Protein AF-W7DNF1-F1 (afdb_monomer)

Foldseek 3Di:
DDPFDWDQDPVRDTDTDPNVCPCPPPDAEEAEEEFDAEDEDEWDQAEEHEYEYEYAAAGEYEYDAYAAPHKTKYKYKYAYQYAQHDYHYDPLEAEDPDPDDADRHHRKIWMKMWIHPRHRHIYIDTDDTD

Organism: NCBI:txid1208583

pLDDT: mean 78.62, std 17.08, range [35.41, 95.0]

Secondary structure (DSSP, 8-state):
-----EEE-TTS-EEETTGGGGGSSS-SPEEEEEEEEEEEE---SSEEEEEEEEEEEEEEEEE----TT--EEEEEEEEE-STT--EEE-TTEEE-SS------STT-EEEEEEEE-SSS-EEEEEEEE-

Solvent-accessible surface area (backbone atoms only — not comparable to full-atom values): 7238 Å² total; per-residue (Å²): 134,86,85,66,68,80,43,72,43,101,84,72,45,82,37,54,91,64,53,85,51,78,61,70,85,76,59,68,59,68,47,79,41,81,40,63,38,78,44,80,46,71,50,37,88,67,47,57,31,29,33,38,34,40,28,65,34,55,25,37,43,34,73,48,81,53,44,71,84,36,65,32,34,35,37,39,41,36,37,21,71,22,75,73,24,50,72,44,70,41,87,72,49,49,52,57,95,63,58,76,68,64,54,30,46,57,78,19,30,21,33,36,39,37,38,28,69,19,74,86,51,31,40,37,40,59,77,46,74,84

Radius of gyration: 17.06 Å; Cα contacts (8 Å, |Δi|>4): 319; chains: 1; bounding box: 45×35×39 Å

Sequence (130 aa):
MNNSKKFIGSKGEILYGYQIVDRLNSGCPSLPMNINGNTELNFANVGDISYICSITGQSKITIKPGKKGQLQRMTLLIVNNANNSVVTFSENVITGKDNLYIQSTIGSFSVVEFIYDGYLKIFGRSLING

Structure (mmCIF, N/CA/C/O backbone):
data_AF-W7DNF1-F1
#
_entry.id   AF-W7DNF1-F1
#
loop_
_atom_site.group_PDB
_atom_site.id
_atom_site.type_symbol
_atom_site.label_atom_id
_atom_site.label_alt_id
_atom_site.label_comp_id
_atom_site.label_asym_id
_atom_site.label_entity_id
_atom_site.label_seq_id
_atom_site.pdbx_PDB_ins_code
_atom_site.Cartn_x
_atom_site.Cartn_y
_atom_site.Cartn_z
_atom_site.occupancy
_atom_site.B_iso_or_equiv
_atom_site.auth_seq_id
_atom_site.auth_comp_id
_atom_site.auth_asym_id
_atom_site.auth_atom_id
_atom_site.pdbx_PDB_model_num
ATOM 1 N N . MET A 1 1 ? -30.343 -24.151 22.733 1.00 35.41 1 MET A N 1
ATOM 2 C CA . MET A 1 1 ? -30.495 -22.714 22.415 1.00 35.41 1 MET A CA 1
ATOM 3 C C . MET A 1 1 ? -29.103 -22.145 22.178 1.00 35.41 1 MET A C 1
ATOM 5 O O . MET A 1 1 ? -28.341 -22.048 23.128 1.00 35.41 1 MET A O 1
ATOM 9 N N . ASN A 1 2 ? -28.724 -21.887 20.923 1.00 39.47 2 ASN A N 1
ATOM 10 C CA . ASN A 1 2 ? -27.387 -21.380 20.591 1.00 39.47 2 ASN A CA 1
ATOM 11 C C . ASN A 1 2 ? -27.362 -19.851 20.697 1.00 39.47 2 ASN A C 1
ATOM 13 O O . ASN A 1 2 ? -27.965 -19.158 19.881 1.00 39.47 2 ASN A O 1
ATOM 17 N N . ASN A 1 3 ? -26.645 -19.334 21.696 1.00 42.78 3 ASN A N 1
ATOM 18 C CA . ASN A 1 3 ? -26.343 -17.912 21.855 1.00 42.78 3 ASN A CA 1
ATOM 19 C C . ASN A 1 3 ? -25.297 -17.477 20.817 1.00 42.78 3 ASN A C 1
ATOM 21 O O . ASN A 1 3 ? -24.109 -17.370 21.120 1.00 42.78 3 ASN A O 1
ATOM 25 N N . SER A 1 4 ? -25.711 -17.220 19.577 1.00 53.06 4 SER A N 1
ATOM 26 C CA . SER A 1 4 ? -24.845 -16.539 18.613 1.00 53.06 4 SER A CA 1
ATOM 27 C C . SER A 1 4 ? -24.655 -15.081 19.052 1.00 53.06 4 SER A C 1
ATOM 29 O O . SER A 1 4 ? -25.621 -14.313 19.069 1.00 53.06 4 SER A O 1
ATOM 31 N N . LYS A 1 5 ? -23.424 -14.701 19.430 1.00 55.16 5 LYS A N 1
ATOM 32 C CA . LYS A 1 5 ? -23.046 -13.311 19.748 1.00 55.16 5 LYS A CA 1
ATOM 33 C C . LYS A 1 5 ? -23.439 -12.389 18.584 1.00 55.16 5 LYS A C 1
ATOM 35 O O . LYS A 1 5 ? -23.077 -12.663 17.442 1.00 55.16 5 LYS A O 1
ATOM 40 N N . LYS A 1 6 ? -24.181 -11.318 18.883 1.00 52.06 6 LYS A N 1
ATOM 41 C CA . LYS A 1 6 ? -24.560 -10.271 17.923 1.00 52.06 6 LYS A CA 1
ATOM 42 C C . LYS A 1 6 ? -23.435 -9.244 17.828 1.00 52.06 6 LYS A C 1
ATOM 44 O O . LYS A 1 6 ? -22.990 -8.744 18.859 1.00 52.06 6 LYS A O 1
ATOM 49 N N . PHE A 1 7 ? -23.016 -8.913 16.612 1.00 53.78 7 PHE A N 1
ATOM 50 C CA . PHE A 1 7 ? -22.072 -7.826 16.345 1.00 53.78 7 PHE A CA 1
ATOM 51 C C . PHE A 1 7 ? -22.732 -6.793 15.430 1.00 53.78 7 PHE A C 1
ATOM 53 O O . PHE A 1 7 ? -23.549 -7.156 14.588 1.00 53.78 7 PHE A O 1
ATOM 60 N N . ILE A 1 8 ? -22.401 -5.514 15.606 1.00 57.00 8 ILE A N 1
ATOM 61 C CA . ILE A 1 8 ? -22.893 -4.431 14.745 1.00 57.00 8 ILE A CA 1
ATOM 62 C C . ILE A 1 8 ? -21.786 -4.106 13.738 1.00 57.00 8 ILE A C 1
ATOM 64 O O . ILE A 1 8 ? -20.680 -3.733 14.128 1.00 57.00 8 ILE A O 1
ATOM 68 N N . GLY A 1 9 ? -22.073 -4.298 12.451 1.00 52.53 9 GLY A N 1
ATOM 69 C CA . GLY A 1 9 ? -21.183 -3.972 11.343 1.00 52.53 9 GLY A CA 1
ATOM 70 C C . GLY A 1 9 ? -20.969 -2.466 11.200 1.00 52.53 9 GLY A C 1
ATOM 71 O O . GLY A 1 9 ? -21.723 -1.647 11.726 1.00 52.53 9 GLY A O 1
ATOM 72 N N . SER A 1 10 ? -19.951 -2.074 10.437 1.00 47.31 10 SER A N 1
ATOM 73 C CA . SER A 1 10 ? -19.527 -0.673 10.293 1.00 47.31 10 SER A CA 1
ATOM 74 C C . SER A 1 10 ? -20.558 0.270 9.657 1.00 47.31 10 SER A C 1
ATOM 76 O O . SER A 1 10 ? -20.365 1.485 9.691 1.00 47.31 10 SER A O 1
ATOM 78 N N . LYS A 1 11 ? -21.650 -0.273 9.106 1.00 51.00 11 LYS A N 1
ATOM 79 C CA . LYS A 1 11 ? -22.802 0.465 8.565 1.00 51.00 11 LYS A CA 1
ATOM 80 C C . LYS A 1 11 ? -24.098 0.286 9.377 1.00 51.00 11 LYS A C 1
ATOM 82 O O . LYS A 1 11 ? -25.155 0.688 8.913 1.00 51.00 11 LYS A O 1
ATOM 87 N N . GLY A 1 12 ? -24.030 -0.286 10.583 1.00 54.06 12 GLY A N 1
ATOM 88 C CA . GLY A 1 12 ? -25.194 -0.479 11.464 1.00 54.06 12 GLY A CA 1
ATOM 89 C C . GLY A 1 12 ? -25.938 -1.807 11.281 1.00 54.06 12 GLY A C 1
ATOM 90 O O . GLY A 1 12 ? -26.988 -2.011 11.883 1.00 54.06 12 GLY A O 1
ATOM 91 N N . GLU A 1 13 ? -25.405 -2.723 10.477 1.00 59.66 13 GLU A N 1
ATOM 92 C CA . GLU A 1 13 ? -26.021 -4.025 10.209 1.00 59.66 13 GLU A CA 1
ATOM 93 C C . GLU A 1 13 ? -25.787 -5.002 11.367 1.00 59.66 13 GLU A C 1
ATOM 95 O O . GLU A 1 13 ? -24.694 -5.059 11.931 1.00 59.66 13 GLU A O 1
ATOM 100 N N . ILE A 1 14 ? -26.801 -5.790 11.730 1.00 63.59 14 ILE A N 1
ATOM 101 C CA . ILE A 1 14 ? -26.665 -6.828 12.760 1.00 63.59 14 ILE A CA 1
ATOM 102 C C . ILE A 1 14 ? -26.111 -8.086 12.096 1.00 63.59 14 ILE A C 1
ATOM 104 O O . ILE A 1 14 ? -26.807 -8.729 11.315 1.00 63.59 14 ILE A O 1
ATOM 108 N N . LEU A 1 15 ? -24.870 -8.434 12.436 1.00 53.44 15 LEU A N 1
ATOM 109 C CA . LEU A 1 15 ? -24.155 -9.577 11.883 1.00 53.44 15 LEU A CA 1
ATOM 110 C C . LEU A 1 15 ? -24.261 -10.785 12.823 1.00 53.44 15 LEU A C 1
ATOM 112 O O . LEU A 1 15 ? -23.908 -10.709 14.006 1.00 53.44 15 LEU A O 1
ATOM 116 N N . TYR A 1 16 ? -24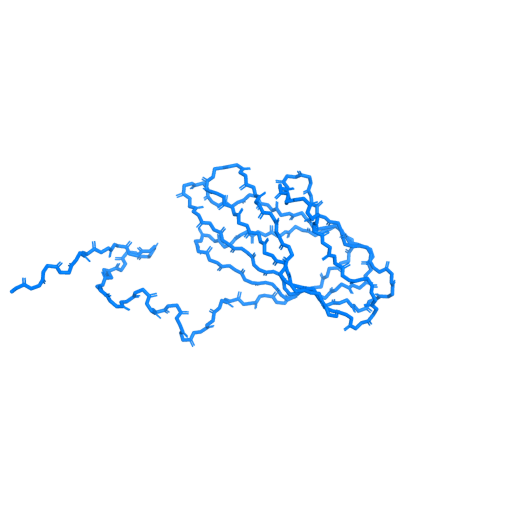.712 -11.915 12.280 1.00 51.25 16 TYR A N 1
ATOM 117 C CA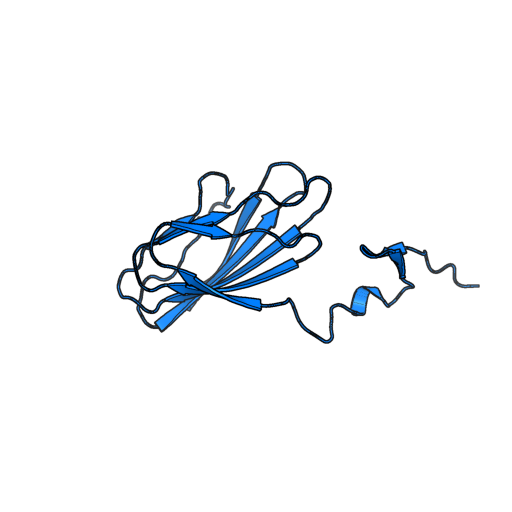 . TYR A 1 16 ? -24.791 -13.201 12.969 1.00 51.25 16 TYR A CA 1
ATOM 118 C C . TYR A 1 16 ? -23.750 -14.167 12.426 1.00 51.25 16 TYR A C 1
ATOM 120 O O . TYR A 1 16 ? -23.723 -14.365 11.218 1.00 51.25 16 TYR A O 1
ATOM 128 N N . GLY A 1 17 ? -22.969 -14.783 13.327 1.00 46.19 17 GLY A N 1
ATOM 129 C CA . GLY A 1 17 ? -22.297 -16.104 13.279 1.00 46.19 17 GLY A CA 1
ATOM 130 C C . GLY A 1 17 ? -21.486 -16.544 12.048 1.00 46.19 17 GLY A C 1
ATOM 131 O O . GLY A 1 17 ? -20.431 -17.141 12.212 1.00 46.19 17 GLY A O 1
ATOM 132 N N . TYR A 1 18 ? -21.953 -16.238 10.842 1.00 40.47 18 TYR A N 1
ATOM 133 C CA . TYR A 1 18 ? -21.366 -16.523 9.538 1.00 40.47 18 TYR A CA 1
ATOM 134 C C . TYR A 1 18 ? -21.367 -15.296 8.595 1.00 40.47 18 TYR A C 1
ATOM 136 O O . TYR A 1 18 ? -20.710 -15.340 7.570 1.00 40.47 18 TYR A O 1
ATOM 144 N N . GLN A 1 19 ? -22.011 -14.166 8.931 1.00 37.91 19 GLN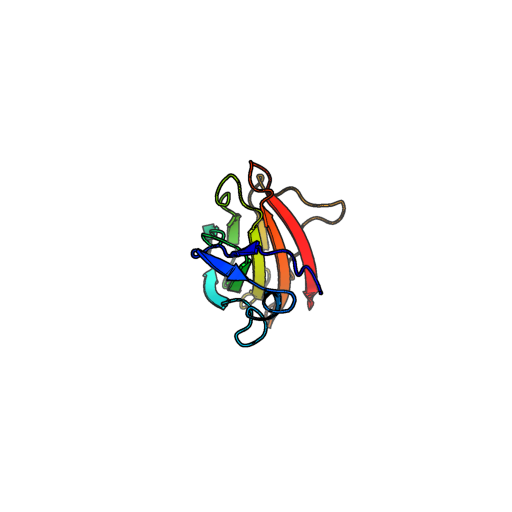 A N 1
ATOM 145 C CA . GLN A 1 19 ? -22.050 -12.941 8.097 1.00 37.91 19 GLN A CA 1
ATOM 146 C C . GLN A 1 19 ? -20.740 -12.127 8.059 1.00 37.91 19 GLN A C 1
ATOM 148 O O . GLN A 1 19 ? -20.639 -11.158 7.314 1.00 37.91 19 GLN A O 1
ATOM 153 N N . ILE A 1 20 ? -19.693 -12.553 8.777 1.00 47.16 20 ILE A N 1
ATOM 154 C CA . ILE A 1 20 ? -18.311 -12.076 8.544 1.00 47.16 20 ILE A CA 1
ATOM 155 C C . ILE A 1 20 ? -17.880 -12.358 7.080 1.00 47.16 20 ILE A C 1
ATOM 157 O O . ILE A 1 20 ? -16.967 -11.725 6.554 1.00 47.16 20 ILE A O 1
ATOM 161 N N . VAL A 1 21 ? -18.589 -13.272 6.407 1.00 42.78 21 VAL A N 1
ATOM 162 C CA . VAL A 1 21 ? -18.386 -13.724 5.028 1.00 42.78 21 VAL A CA 1
ATOM 163 C C . VAL A 1 21 ? -18.888 -12.747 3.958 1.00 42.78 21 VAL A C 1
ATOM 165 O O . VAL A 1 21 ? -18.501 -12.914 2.813 1.00 42.78 21 VAL A O 1
ATOM 168 N N . ASP A 1 22 ? -19.661 -11.693 4.254 1.00 37.47 22 ASP A N 1
ATOM 169 C CA . ASP A 1 22 ? -20.209 -10.828 3.177 1.00 37.47 22 ASP A CA 1
ATOM 170 C C . ASP A 1 22 ? -19.158 -9.911 2.503 1.00 37.47 22 ASP A C 1
ATOM 172 O O . ASP A 1 22 ? -19.416 -9.207 1.531 1.00 37.47 22 ASP A O 1
ATOM 176 N N . ARG A 1 23 ? -17.900 -9.978 2.961 1.00 45.06 23 ARG A N 1
ATOM 177 C CA . ARG A 1 23 ? -16.734 -9.466 2.225 1.00 45.06 23 ARG A CA 1
ATOM 178 C C . ARG A 1 23 ? -16.263 -10.401 1.095 1.00 45.06 23 ARG A C 1
ATOM 180 O O . ARG A 1 23 ? -15.356 -10.032 0.355 1.00 45.06 23 ARG A O 1
ATOM 187 N N . LEU A 1 24 ? -16.802 -11.621 0.987 1.00 45.56 24 LEU A N 1
ATOM 188 C CA . LEU A 1 24 ? -16.244 -12.692 0.149 1.00 45.56 24 LEU A CA 1
ATOM 189 C C . LEU A 1 24 ? -16.719 -12.695 -1.313 1.00 45.56 24 LEU A C 1
ATOM 191 O O . LEU A 1 24 ? -16.072 -13.352 -2.120 1.00 45.56 24 LEU A O 1
ATOM 195 N N . ASN A 1 25 ? -17.764 -11.948 -1.694 1.00 40.28 25 ASN A N 1
ATOM 196 C CA . ASN A 1 25 ? -18.313 -12.038 -3.060 1.00 40.28 25 ASN A CA 1
ATOM 197 C C . ASN A 1 25 ? -17.820 -10.972 -4.053 1.00 40.28 25 ASN A C 1
ATOM 199 O O . ASN A 1 25 ? -18.007 -11.146 -5.254 1.00 40.28 25 ASN A O 1
ATOM 203 N N . SER A 1 26 ? -17.184 -9.890 -3.602 1.00 45.31 26 SER A N 1
ATOM 204 C CA . SER A 1 26 ? -16.780 -8.773 -4.481 1.00 45.31 26 SER A CA 1
ATOM 205 C C . SER A 1 26 ? -15.304 -8.381 -4.377 1.00 45.31 26 SER A C 1
ATOM 207 O O . SER A 1 26 ? -14.867 -7.444 -5.043 1.00 45.31 26 SER A O 1
ATOM 209 N N . GLY A 1 27 ? -14.513 -9.131 -3.602 1.00 53.09 27 GLY A N 1
ATOM 210 C CA . GLY A 1 27 ? -13.098 -8.834 -3.390 1.00 53.09 27 GLY A CA 1
ATOM 211 C C . GLY A 1 27 ? -12.870 -7.491 -2.684 1.00 53.09 27 GLY A C 1
ATOM 212 O O . GLY A 1 27 ? -13.797 -6.766 -2.325 1.00 53.09 27 GLY A O 1
ATOM 213 N N . CYS A 1 28 ? -11.605 -7.155 -2.438 1.00 59.09 28 CYS A N 1
ATOM 214 C CA . CYS A 1 28 ? -11.254 -5.823 -1.952 1.00 59.09 28 CYS A CA 1
ATOM 215 C C . CYS A 1 28 ? -11.362 -4.834 -3.127 1.00 59.09 28 CYS A C 1
ATOM 217 O O . CYS A 1 28 ? -10.755 -5.104 -4.165 1.00 59.09 28 CYS A O 1
ATOM 219 N N . PRO A 1 29 ? -12.097 -3.710 -3.009 1.00 60.78 29 PRO A N 1
ATOM 220 C CA . PRO A 1 29 ? -12.221 -2.755 -4.105 1.00 60.78 29 PRO A CA 1
ATOM 221 C C . PRO A 1 29 ? -10.835 -2.255 -4.526 1.00 60.78 29 PRO A C 1
ATOM 223 O O . PRO A 1 29 ? -10.076 -1.746 -3.697 1.00 60.78 29 PRO A O 1
ATOM 226 N N . SER A 1 30 ? -10.512 -2.428 -5.810 1.00 67.12 30 SER A N 1
ATOM 227 C CA . SER A 1 30 ? -9.242 -2.019 -6.408 1.00 67.12 30 SER A CA 1
ATOM 228 C C . SER A 1 30 ? -9.413 -0.745 -7.229 1.00 67.12 30 SER A C 1
ATOM 230 O O . SER A 1 30 ? -10.181 -0.731 -8.192 1.00 67.12 30 SER A O 1
ATOM 232 N N . LEU A 1 31 ? -8.677 0.309 -6.886 1.00 73.00 31 LEU A N 1
ATOM 233 C CA . LEU A 1 31 ? -8.667 1.556 -7.647 1.00 73.00 31 LEU A CA 1
ATOM 234 C C . LEU A 1 31 ? -7.429 1.617 -8.556 1.00 73.00 31 LEU A C 1
ATOM 236 O O . LEU A 1 31 ? -6.309 1.561 -8.041 1.00 73.00 31 LEU A O 1
ATOM 240 N N . PRO A 1 32 ? -7.586 1.728 -9.887 1.00 75.75 32 PRO A N 1
ATOM 241 C CA . PRO A 1 32 ? -6.453 1.940 -10.777 1.00 75.75 32 PRO A CA 1
ATOM 242 C C . PRO A 1 32 ? -5.894 3.358 -10.606 1.00 75.75 32 PRO A C 1
ATOM 244 O O . PRO A 1 32 ? -6.650 4.322 -10.469 1.00 75.75 32 PRO A O 1
ATOM 247 N N . MET A 1 33 ? -4.570 3.496 -10.632 1.00 81.75 33 MET A N 1
ATOM 248 C CA . MET A 1 33 ? -3.883 4.779 -10.510 1.00 81.75 33 MET A CA 1
ATOM 249 C C . MET A 1 33 ? -2.580 4.790 -11.308 1.00 81.75 33 MET A C 1
ATOM 251 O O . MET A 1 33 ? -1.810 3.836 -11.260 1.00 81.75 33 MET A O 1
ATOM 255 N N . ASN A 1 34 ? -2.305 5.896 -11.997 1.00 84.88 34 ASN A N 1
ATOM 256 C CA . ASN A 1 34 ? -0.991 6.160 -12.578 1.00 84.88 34 ASN A CA 1
ATOM 257 C C . ASN A 1 34 ? -0.170 6.990 -11.594 1.00 84.88 34 ASN A C 1
ATOM 259 O O . ASN A 1 34 ? -0.648 8.014 -11.110 1.00 84.88 34 ASN A O 1
ATOM 263 N N . ILE A 1 35 ? 1.054 6.555 -11.315 1.00 85.94 35 ILE A N 1
ATOM 264 C CA . ILE A 1 35 ? 1.962 7.224 -10.388 1.00 85.94 35 ILE A CA 1
ATOM 265 C C . ILE A 1 35 ? 3.190 7.689 -11.165 1.00 85.94 35 ILE A C 1
ATOM 267 O O . ILE A 1 35 ? 3.918 6.895 -11.765 1.00 85.94 35 ILE A O 1
ATOM 271 N N . ASN A 1 36 ? 3.400 9.001 -11.132 1.00 85.81 36 ASN A N 1
ATOM 272 C CA . ASN A 1 36 ? 4.581 9.664 -11.657 1.00 85.81 36 ASN A CA 1
ATOM 273 C C . ASN A 1 36 ? 4.941 10.814 -10.710 1.00 85.81 36 ASN A C 1
ATOM 275 O O . ASN A 1 36 ? 4.145 11.736 -10.523 1.00 85.81 36 ASN A O 1
ATOM 279 N N . GLY A 1 37 ? 6.108 10.741 -10.072 1.00 87.06 37 GLY A N 1
ATOM 280 C CA . GLY A 1 37 ? 6.505 11.687 -9.033 1.00 87.06 37 GLY A CA 1
ATOM 281 C C . GLY A 1 37 ? 5.823 11.422 -7.687 1.00 87.06 37 GLY A C 1
ATOM 282 O O . GLY A 1 37 ? 5.702 10.281 -7.239 1.00 87.06 37 GLY A O 1
ATOM 283 N N . ASN A 1 38 ? 5.422 12.488 -6.994 1.00 90.12 38 ASN A N 1
ATOM 284 C CA . ASN A 1 38 ? 4.866 12.393 -5.645 1.00 90.12 38 ASN A CA 1
ATOM 285 C C . ASN A 1 38 ? 3.361 12.111 -5.700 1.00 90.12 38 ASN A C 1
ATOM 287 O O . ASN A 1 38 ? 2.606 12.885 -6.281 1.00 90.12 38 ASN A O 1
ATOM 291 N N . THR A 1 39 ? 2.911 11.030 -5.070 1.00 90.12 39 THR A N 1
ATOM 292 C CA . THR A 1 39 ? 1.492 10.651 -5.005 1.00 90.12 39 THR A CA 1
ATOM 293 C C . THR A 1 39 ? 1.102 10.311 -3.578 1.00 90.12 39 THR A C 1
ATOM 295 O O . THR A 1 39 ? 1.856 9.662 -2.856 1.00 90.12 39 THR A O 1
ATOM 298 N N . GLU A 1 40 ? -0.081 10.749 -3.161 1.00 91.38 40 GLU A N 1
ATOM 299 C CA . GLU A 1 40 ? -0.624 10.461 -1.837 1.00 91.38 40 GLU A CA 1
ATOM 300 C C . GLU A 1 40 ? -1.740 9.418 -1.937 1.00 91.38 40 GLU A C 1
ATOM 302 O O . GLU A 1 40 ? -2.659 9.561 -2.742 1.00 91.38 40 GLU A O 1
ATOM 307 N N . LEU A 1 41 ? -1.672 8.381 -1.102 1.00 90.25 41 LEU A N 1
ATOM 308 C CA . LEU A 1 41 ? -2.688 7.334 -1.014 1.00 90.25 41 LEU A CA 1
ATOM 309 C C . LEU A 1 41 ? -3.368 7.370 0.350 1.00 90.25 41 LEU A C 1
ATOM 311 O O . LEU A 1 41 ? -2.717 7.545 1.381 1.00 90.25 41 LEU A O 1
ATOM 315 N N . ASN A 1 42 ? -4.685 7.170 0.349 1.00 89.56 42 ASN A N 1
ATOM 316 C CA . ASN A 1 42 ? -5.516 7.213 1.546 1.00 89.56 42 ASN A CA 1
ATOM 317 C C . ASN A 1 42 ? -6.065 5.821 1.855 1.00 89.56 42 ASN A C 1
ATOM 319 O O . ASN A 1 42 ? -6.466 5.090 0.951 1.00 89.56 42 ASN A O 1
ATOM 323 N N . PHE A 1 43 ? -6.124 5.456 3.134 1.00 87.62 43 PHE A N 1
ATOM 324 C CA . PHE A 1 43 ? -6.896 4.283 3.543 1.00 87.62 43 PHE A CA 1
ATOM 325 C C . PHE A 1 43 ? -8.385 4.484 3.229 1.00 87.62 43 PHE A C 1
ATOM 327 O O . PHE A 1 43 ? -8.875 5.612 3.141 1.00 87.62 43 PHE A O 1
ATOM 334 N N . ALA A 1 44 ? -9.127 3.380 3.103 1.00 81.88 44 ALA A N 1
ATOM 335 C CA . ALA A 1 44 ? -10.585 3.443 3.093 1.00 81.88 44 ALA A CA 1
ATOM 336 C C . ALA A 1 44 ? -11.111 4.088 4.382 1.00 81.88 44 ALA A C 1
ATOM 338 O O . ALA A 1 44 ? -10.466 4.043 5.423 1.00 81.88 44 ALA A O 1
ATOM 339 N N . ASN A 1 45 ? -12.334 4.619 4.348 1.00 75.31 45 ASN A N 1
ATOM 340 C CA . ASN A 1 45 ? -12.986 5.141 5.553 1.00 75.31 45 ASN A CA 1
ATOM 341 C C . ASN A 1 45 ? -13.214 4.068 6.626 1.00 75.31 45 ASN A C 1
ATOM 343 O O . ASN A 1 45 ? -13.254 4.409 7.805 1.00 75.31 45 ASN A O 1
ATOM 347 N N . VAL A 1 46 ? -13.375 2.802 6.222 1.00 73.06 46 VAL A N 1
ATOM 348 C CA . VAL A 1 46 ? -13.466 1.625 7.093 1.00 73.06 46 VAL A CA 1
ATOM 349 C C . VAL A 1 46 ? -12.940 0.399 6.342 1.00 73.06 46 VAL A C 1
ATOM 351 O O . VAL A 1 46 ? -13.239 0.236 5.159 1.00 73.06 46 VAL A O 1
ATOM 354 N N . GLY A 1 47 ? -12.226 -0.493 7.032 1.00 76.38 47 GLY A N 1
ATOM 355 C CA . GLY A 1 47 ? -11.822 -1.787 6.484 1.00 76.38 47 GLY A CA 1
ATOM 356 C C . GLY A 1 47 ? -10.594 -1.711 5.577 1.00 76.38 47 GLY A C 1
ATOM 357 O O . GLY A 1 47 ? -9.541 -1.238 6.001 1.00 76.38 47 GLY A O 1
ATOM 358 N N . ASP A 1 48 ? -10.724 -2.218 4.349 1.00 84.19 48 ASP A N 1
ATOM 359 C CA . ASP A 1 48 ? -9.595 -2.503 3.461 1.00 84.19 48 ASP A CA 1
ATOM 360 C C . ASP A 1 48 ? -9.802 -1.788 2.124 1.00 84.19 48 ASP A C 1
ATOM 362 O O . ASP A 1 48 ? -10.937 -1.639 1.665 1.00 84.19 48 ASP A O 1
ATOM 366 N N . ILE A 1 49 ? -8.703 -1.383 1.497 1.00 81.62 49 ILE A N 1
ATOM 367 C CA . ILE A 1 49 ? -8.665 -0.843 0.136 1.00 81.62 49 ILE A CA 1
ATOM 368 C C . ILE A 1 49 ? -7.530 -1.488 -0.650 1.00 81.62 49 ILE A C 1
ATOM 370 O O . ILE A 1 49 ? -6.498 -1.839 -0.076 1.00 81.62 49 ILE A O 1
ATOM 374 N N . SER A 1 50 ? -7.706 -1.633 -1.960 1.00 87.00 50 SER A N 1
ATOM 375 C CA . SER A 1 50 ? -6.623 -2.011 -2.860 1.00 87.00 50 SER A CA 1
ATOM 376 C C . SER A 1 50 ? -6.401 -0.945 -3.928 1.00 87.00 50 SER A C 1
ATOM 378 O O . SER A 1 50 ? -7.342 -0.289 -4.372 1.00 87.00 50 SER A O 1
ATOM 380 N N . TYR A 1 51 ? -5.161 -0.795 -4.374 1.00 85.06 51 TYR A N 1
ATOM 381 C CA . TYR A 1 51 ? -4.811 0.023 -5.530 1.00 85.06 51 TYR A CA 1
ATOM 382 C C . TYR A 1 51 ? -4.039 -0.806 -6.549 1.00 85.06 51 TYR A C 1
ATOM 384 O O . TYR A 1 51 ? -3.221 -1.648 -6.178 1.00 85.06 51 TYR A O 1
ATOM 392 N N . ILE A 1 52 ? -4.288 -0.535 -7.828 1.00 87.69 52 ILE A N 1
ATOM 393 C CA . ILE A 1 52 ? -3.467 -1.023 -8.937 1.00 87.69 52 ILE A CA 1
ATOM 394 C C . ILE A 1 52 ? -2.691 0.181 -9.461 1.00 87.69 52 ILE A C 1
ATOM 396 O O . ILE A 1 52 ? -3.247 1.045 -10.136 1.00 87.69 52 ILE A O 1
ATOM 400 N N . CYS A 1 53 ? -1.420 0.259 -9.095 1.00 89.25 53 CYS A N 1
ATOM 401 C CA . CYS A 1 53 ? -0.546 1.391 -9.349 1.00 89.25 53 CYS A CA 1
ATOM 402 C C . CYS A 1 53 ? 0.335 1.113 -10.567 1.00 89.25 53 CYS A C 1
ATOM 404 O O . CYS A 1 53 ? 1.199 0.247 -10.517 1.00 89.25 53 CYS A O 1
ATOM 406 N N . SER A 1 54 ? 0.158 1.874 -11.637 1.00 91.25 54 SER A N 1
ATOM 407 C CA . SER A 1 54 ? 1.032 1.874 -12.808 1.00 91.25 54 SER A CA 1
ATOM 408 C C . SER A 1 54 ? 2.125 2.927 -12.619 1.00 91.25 54 SER A C 1
ATOM 410 O O . SER A 1 54 ? 1.834 4.125 -12.597 1.00 91.25 54 SER A O 1
ATOM 412 N N . ILE A 1 55 ? 3.373 2.491 -12.441 1.00 91.94 55 ILE A N 1
ATOM 413 C CA . ILE A 1 55 ? 4.531 3.377 -12.266 1.00 91.94 55 ILE A CA 1
ATOM 414 C C . ILE A 1 55 ? 5.126 3.695 -13.629 1.00 91.94 55 ILE A C 1
ATOM 416 O O . ILE A 1 55 ? 5.541 2.789 -14.347 1.00 91.94 55 ILE A O 1
ATOM 420 N N . THR A 1 56 ? 5.213 4.975 -13.979 1.00 89.25 56 THR A N 1
ATOM 421 C CA . THR A 1 56 ? 5.770 5.409 -15.274 1.00 89.25 56 THR A CA 1
ATOM 422 C C . THR A 1 56 ? 7.064 6.213 -15.136 1.00 89.25 56 THR A C 1
ATOM 424 O O . THR A 1 56 ? 7.539 6.786 -16.113 1.00 89.25 56 THR A O 1
ATOM 427 N N . GLY A 1 57 ? 7.633 6.287 -13.931 1.00 87.38 57 GLY A N 1
ATOM 428 C CA . GLY A 1 57 ? 8.870 7.008 -13.646 1.00 87.38 57 GLY A CA 1
ATOM 429 C C . GLY A 1 57 ? 9.245 6.965 -12.165 1.00 87.38 57 GLY A C 1
ATOM 430 O O . GLY A 1 57 ? 8.608 6.276 -11.363 1.00 87.38 57 GLY A O 1
ATOM 431 N N . GLN A 1 58 ? 10.275 7.724 -11.783 1.00 88.88 58 GLN A N 1
ATOM 432 C CA . GLN A 1 58 ? 10.656 7.868 -10.375 1.00 88.88 58 GLN A CA 1
ATOM 433 C C . GLN A 1 58 ? 9.485 8.411 -9.561 1.00 88.88 58 GLN A C 1
ATOM 435 O O . GLN A 1 58 ? 8.856 9.400 -9.939 1.00 88.88 58 GLN A O 1
ATOM 440 N N . SER A 1 59 ? 9.184 7.738 -8.454 1.00 89.88 59 SER A N 1
ATOM 441 C CA . SER A 1 59 ? 7.953 7.978 -7.718 1.00 89.88 59 SER A CA 1
ATOM 442 C C . SER A 1 59 ? 8.160 7.913 -6.210 1.00 89.88 59 SER A C 1
ATOM 444 O O . SER A 1 59 ? 8.894 7.074 -5.681 1.00 89.88 59 SER A O 1
ATOM 446 N N . LYS A 1 60 ? 7.458 8.789 -5.497 1.00 90.75 60 LYS A N 1
ATOM 447 C CA . LYS A 1 60 ? 7.349 8.759 -4.041 1.00 90.75 60 LYS A CA 1
ATOM 448 C C . LYS A 1 60 ? 5.886 8.601 -3.671 1.00 90.75 60 LYS A C 1
ATOM 450 O O . LYS A 1 60 ? 5.060 9.451 -3.996 1.00 90.75 60 LYS A O 1
ATOM 455 N N . ILE A 1 61 ? 5.576 7.523 -2.969 1.00 91.50 61 ILE A N 1
ATOM 456 C CA . ILE A 1 61 ? 4.234 7.217 -2.497 1.00 91.50 61 ILE A CA 1
ATOM 457 C C . ILE A 1 61 ? 4.150 7.597 -1.022 1.00 91.50 61 ILE A C 1
ATOM 459 O O . ILE A 1 61 ? 4.808 7.011 -0.164 1.00 91.50 61 ILE A O 1
ATOM 463 N N . THR A 1 62 ? 3.317 8.583 -0.718 1.00 92.56 62 THR A N 1
ATOM 464 C CA . THR A 1 62 ? 3.015 8.981 0.654 1.00 92.56 62 THR A CA 1
ATOM 465 C C . THR A 1 62 ? 1.748 8.278 1.113 1.00 92.56 62 THR A C 1
ATOM 467 O O . THR A 1 62 ? 0.673 8.518 0.565 1.00 92.56 62 THR A O 1
ATOM 470 N N . ILE A 1 63 ? 1.851 7.439 2.143 1.00 93.19 63 ILE A N 1
ATOM 471 C CA . ILE A 1 63 ? 0.676 6.806 2.750 1.00 93.19 63 ILE A CA 1
ATOM 472 C C . ILE A 1 63 ? 0.136 7.736 3.832 1.00 93.19 63 ILE A C 1
ATOM 474 O O . ILE A 1 63 ? 0.812 8.015 4.828 1.00 93.19 63 ILE A O 1
ATOM 478 N N . LYS A 1 64 ? -1.084 8.242 3.643 1.00 92.44 64 LYS A N 1
ATOM 479 C CA . LYS A 1 64 ? -1.752 9.066 4.652 1.00 92.44 64 LYS A CA 1
ATOM 480 C C . LYS A 1 64 ? -2.250 8.198 5.807 1.00 92.44 64 LYS A C 1
ATOM 482 O O . LYS A 1 64 ? -2.647 7.055 5.581 1.00 92.44 64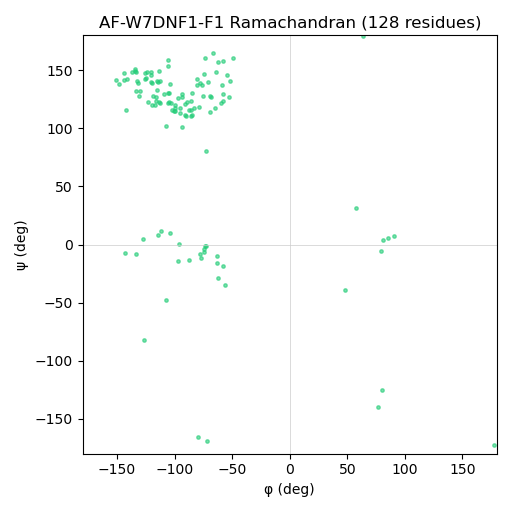 LYS A O 1
ATOM 487 N N . PRO A 1 65 ? -2.257 8.726 7.045 1.00 90.44 65 PRO A N 1
ATOM 488 C CA . PRO A 1 65 ? -2.905 8.058 8.164 1.00 90.44 65 PRO A CA 1
ATOM 489 C C . PRO A 1 65 ? -4.366 7.734 7.857 1.00 90.44 65 PRO A C 1
ATOM 491 O O . PRO A 1 65 ? -5.055 8.490 7.170 1.00 90.44 65 PRO A O 1
ATOM 494 N N . GLY A 1 66 ? -4.826 6.609 8.390 1.00 87.88 66 GLY A N 1
ATOM 495 C CA . GLY A 1 66 ? -6.216 6.203 8.297 1.00 87.88 66 GLY A CA 1
ATOM 496 C C . GLY A 1 66 ? -7.127 6.903 9.310 1.00 87.88 66 GLY A C 1
ATOM 497 O O . GLY A 1 66 ? -6.764 7.888 9.960 1.00 87.88 66 GLY A O 1
ATOM 498 N N . LYS A 1 67 ? -8.339 6.373 9.474 1.00 86.50 67 LYS A N 1
ATOM 499 C CA . LYS A 1 67 ? -9.328 6.881 10.42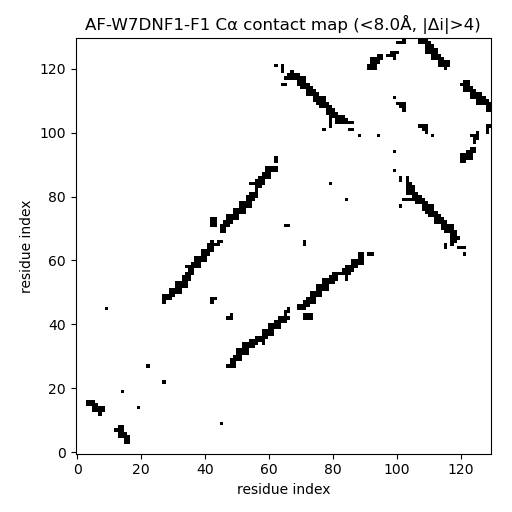7 1.00 86.50 67 LYS A CA 1
ATOM 500 C C . LYS A 1 67 ? -9.013 6.411 11.846 1.00 86.50 67 LYS A C 1
ATOM 502 O O . LYS A 1 67 ? -9.065 5.217 12.140 1.00 86.50 67 LYS A O 1
ATOM 507 N N . LYS A 1 68 ? -8.753 7.360 12.750 1.00 88.31 68 LYS A N 1
ATOM 508 C CA . LYS A 1 68 ? -8.531 7.076 14.177 1.00 88.31 68 LYS A CA 1
ATOM 509 C C . LYS A 1 68 ? -9.658 6.222 14.774 1.00 88.31 68 LYS A C 1
ATOM 511 O O . LYS A 1 68 ? -10.834 6.428 14.480 1.00 88.31 68 LYS A O 1
ATOM 516 N N . GLY A 1 69 ? -9.281 5.288 15.639 1.00 84.75 69 GLY A N 1
ATOM 517 C CA . GLY A 1 69 ? -10.162 4.304 16.263 1.00 84.75 69 GLY A CA 1
ATOM 518 C C . GLY A 1 69 ? -10.484 3.094 15.383 1.00 84.75 69 GLY A C 1
ATOM 519 O O . GLY A 1 69 ? -11.287 2.264 15.799 1.00 84.75 69 GLY A O 1
ATOM 520 N N . GLN A 1 70 ? -9.899 2.978 14.184 1.00 82.94 70 GLN A N 1
ATOM 521 C CA . GLN A 1 70 ? -10.167 1.865 13.274 1.00 82.94 70 GLN A CA 1
ATOM 522 C C . GLN A 1 70 ? -8.888 1.233 12.734 1.00 82.94 70 GLN A C 1
ATOM 524 O O . GLN A 1 70 ? -8.049 1.910 12.146 1.00 82.94 70 GLN A O 1
ATOM 529 N N . LEU A 1 71 ? -8.794 -0.090 12.868 1.00 86.94 71 LEU A N 1
ATOM 530 C CA . LEU A 1 71 ? -7.807 -0.875 12.138 1.00 86.94 71 LEU A CA 1
ATOM 531 C C . LEU A 1 71 ? -8.175 -0.867 10.652 1.00 86.94 71 LEU A C 1
ATOM 533 O O . LEU A 1 71 ? -9.311 -1.188 10.292 1.00 86.94 71 LEU A O 1
ATOM 537 N N . GLN A 1 72 ? -7.221 -0.496 9.804 1.00 87.06 72 GLN A N 1
ATOM 538 C CA . GLN A 1 72 ? -7.440 -0.383 8.365 1.00 87.06 72 GLN A CA 1
ATOM 539 C C . GLN A 1 72 ? -6.271 -0.969 7.588 1.00 87.06 72 GLN A C 1
ATOM 541 O O . GLN A 1 72 ? -5.122 -0.911 8.028 1.00 87.06 72 GLN A O 1
ATOM 546 N N . ARG A 1 73 ? -6.569 -1.525 6.415 1.00 91.50 73 ARG A N 1
ATOM 547 C CA . ARG A 1 73 ? -5.583 -2.182 5.556 1.00 91.50 73 ARG A CA 1
ATOM 548 C C . ARG A 1 73 ? -5.601 -1.586 4.156 1.00 91.50 73 ARG A C 1
ATOM 550 O O . ARG A 1 73 ? -6.652 -1.262 3.615 1.00 91.50 73 ARG A O 1
ATOM 557 N N . MET A 1 74 ? -4.433 -1.460 3.554 1.00 91.19 74 MET A N 1
ATOM 558 C CA . MET A 1 74 ? -4.258 -1.042 2.171 1.00 91.19 74 MET A CA 1
ATOM 559 C C . MET A 1 74 ? -3.338 -2.041 1.481 1.00 91.19 74 MET A C 1
ATOM 561 O O . MET A 1 74 ? -2.291 -2.377 2.019 1.00 91.19 74 MET A O 1
ATOM 565 N N . THR A 1 75 ? -3.715 -2.516 0.301 1.00 92.31 75 THR A N 1
ATOM 566 C CA . THR A 1 75 ? -2.850 -3.346 -0.550 1.00 92.31 75 THR A CA 1
ATOM 567 C C . THR A 1 75 ? -2.552 -2.598 -1.839 1.00 92.31 75 THR A C 1
ATOM 569 O O . THR A 1 75 ? -3.464 -2.059 -2.458 1.00 92.31 75 THR A O 1
ATOM 572 N N . LEU A 1 76 ? -1.292 -2.551 -2.261 1.00 91.94 76 LEU A N 1
ATOM 573 C CA . LEU A 1 76 ? -0.913 -1.999 -3.559 1.00 91.94 76 LEU A CA 1
ATOM 574 C C . LEU A 1 76 ? -0.378 -3.128 -4.432 1.00 91.94 76 LEU A C 1
ATOM 576 O O . LEU A 1 76 ? 0.594 -3.779 -4.055 1.00 91.94 76 LEU A O 1
ATOM 580 N N . LEU A 1 77 ? -0.986 -3.324 -5.600 1.00 91.50 77 LEU A N 1
ATOM 581 C CA . LEU A 1 77 ? -0.353 -3.997 -6.727 1.00 91.50 77 LEU A CA 1
ATOM 582 C C . LEU A 1 77 ? 0.345 -2.922 -7.554 1.00 91.50 77 LEU A C 1
ATOM 584 O O . LEU A 1 77 ? -0.310 -2.091 -8.173 1.00 91.50 77 LEU A O 1
ATOM 588 N N . ILE A 1 78 ? 1.667 -2.924 -7.545 1.00 92.06 78 ILE A N 1
ATOM 589 C CA . ILE A 1 78 ? 2.495 -1.956 -8.250 1.00 92.06 78 ILE A CA 1
ATOM 590 C C . ILE A 1 78 ? 3.016 -2.632 -9.510 1.00 92.06 78 ILE A C 1
ATOM 592 O O . ILE A 1 78 ? 3.762 -3.596 -9.413 1.00 92.06 78 ILE A O 1
ATOM 596 N N . VAL A 1 79 ? 2.621 -2.133 -10.676 1.00 91.69 79 VAL A N 1
ATOM 597 C CA . VAL A 1 79 ? 3.092 -2.571 -11.992 1.00 91.69 79 VAL A CA 1
ATOM 598 C C . VAL A 1 79 ? 4.042 -1.514 -12.523 1.00 91.69 79 VAL A C 1
ATOM 600 O O . VAL A 1 79 ? 3.679 -0.340 -12.632 1.00 91.69 79 VAL A O 1
ATOM 603 N N . ASN A 1 80 ? 5.266 -1.913 -12.838 1.00 91.25 80 ASN A N 1
ATOM 604 C CA . ASN A 1 80 ? 6.280 -0.983 -13.288 1.00 91.25 80 ASN A CA 1
ATOM 605 C C . ASN A 1 80 ? 6.336 -0.923 -14.815 1.00 91.25 80 ASN A C 1
ATOM 607 O O . ASN A 1 80 ? 6.721 -1.879 -15.477 1.00 91.25 80 ASN A O 1
ATOM 611 N N . ASN A 1 81 ? 5.972 0.222 -15.377 1.00 88.94 81 ASN A N 1
ATOM 612 C CA . ASN A 1 81 ? 5.929 0.462 -16.817 1.00 88.94 81 ASN A CA 1
ATOM 613 C C . ASN A 1 81 ? 7.109 1.316 -17.308 1.00 88.94 81 ASN A C 1
ATOM 615 O O . ASN A 1 81 ? 7.123 1.734 -18.464 1.00 88.94 81 ASN A O 1
ATOM 619 N N . ALA A 1 82 ? 8.108 1.566 -16.457 1.00 86.69 82 ALA A N 1
ATOM 620 C CA . ALA A 1 82 ? 9.329 2.275 -16.820 1.00 86.69 82 ALA A CA 1
ATOM 621 C C . ALA A 1 82 ? 10.585 1.568 -16.287 1.00 86.69 82 ALA A C 1
ATOM 623 O O . ALA A 1 82 ? 10.568 0.885 -15.264 1.00 86.69 82 ALA A O 1
ATOM 624 N N . ASN A 1 83 ? 11.699 1.724 -17.004 1.00 79.06 83 ASN A N 1
ATOM 625 C CA . ASN A 1 83 ? 12.976 1.152 -16.588 1.00 79.06 83 ASN A CA 1
ATOM 626 C C . ASN A 1 83 ? 13.594 1.964 -15.450 1.00 79.06 83 ASN A C 1
ATOM 628 O O . ASN A 1 83 ? 13.640 3.191 -15.511 1.00 79.06 83 ASN A O 1
ATOM 632 N N . ASN A 1 84 ? 14.141 1.260 -14.457 1.00 78.88 84 ASN A N 1
ATOM 633 C CA . ASN A 1 84 ? 14.822 1.842 -13.301 1.00 78.88 84 ASN A CA 1
ATOM 634 C C . ASN A 1 84 ? 13.939 2.814 -12.499 1.00 78.88 84 ASN A C 1
ATOM 636 O O . ASN A 1 84 ? 14.440 3.763 -11.891 1.00 78.88 84 ASN A O 1
ATOM 640 N N . SER A 1 85 ? 12.624 2.576 -12.475 1.00 80.88 85 SER A N 1
ATOM 641 C CA . SER A 1 85 ? 11.715 3.325 -11.609 1.00 80.88 85 SER A CA 1
ATOM 642 C C . SER A 1 85 ? 12.056 3.033 -10.155 1.00 80.88 85 SER A C 1
ATOM 644 O O . SER A 1 85 ? 11.949 1.899 -9.691 1.00 80.88 85 SER A O 1
ATOM 646 N N . VAL A 1 86 ? 12.465 4.064 -9.425 1.00 84.19 86 VAL A N 1
ATOM 647 C CA . VAL A 1 86 ? 12.632 3.978 -7.976 1.00 84.19 86 VAL A CA 1
ATOM 648 C C . VAL A 1 86 ? 11.313 4.388 -7.341 1.00 84.19 86 VAL A C 1
ATOM 650 O O . VAL A 1 86 ? 10.840 5.502 -7.572 1.00 84.19 86 VAL A O 1
ATOM 653 N N . VAL A 1 87 ? 10.728 3.488 -6.553 1.00 86.94 87 VAL A N 1
ATOM 654 C CA . VAL A 1 87 ? 9.556 3.777 -5.725 1.00 86.94 87 VAL A CA 1
ATOM 655 C C . VAL A 1 87 ? 10.007 3.876 -4.279 1.00 86.94 87 VAL A C 1
ATOM 657 O O . VAL A 1 87 ? 10.568 2.934 -3.726 1.00 86.94 87 VAL A O 1
ATOM 660 N N . THR A 1 88 ? 9.754 5.026 -3.668 1.00 89.00 88 THR A N 1
ATOM 661 C CA . THR A 1 88 ? 10.005 5.253 -2.240 1.00 89.00 88 THR A CA 1
ATOM 662 C C . THR A 1 88 ? 8.693 5.451 -1.501 1.00 89.00 88 THR A C 1
ATOM 664 O O . THR A 1 88 ? 7.731 5.974 -2.065 1.00 89.00 88 THR A O 1
ATOM 667 N N . PHE A 1 89 ? 8.655 5.050 -0.233 1.00 89.44 89 PHE A N 1
ATOM 668 C CA . PHE A 1 89 ? 7.522 5.298 0.655 1.00 89.44 89 PHE A CA 1
ATOM 669 C C . PHE A 1 89 ? 7.864 6.398 1.660 1.00 89.44 89 PHE A C 1
ATOM 671 O O . PHE A 1 89 ? 9.033 6.641 1.960 1.00 89.44 89 PHE A O 1
ATOM 678 N N . SER A 1 90 ? 6.849 7.103 2.152 1.00 81.12 90 SER A N 1
ATOM 679 C CA . SER A 1 90 ? 7.026 8.146 3.161 1.00 81.12 90 SER A CA 1
ATOM 680 C C . SER A 1 90 ? 7.553 7.597 4.495 1.00 81.12 90 SER A C 1
ATOM 682 O O . SER A 1 90 ? 7.236 6.481 4.896 1.00 81.12 90 SER A O 1
ATOM 684 N N . GLU A 1 91 ? 8.328 8.415 5.213 1.00 83.38 91 GLU A N 1
ATOM 685 C CA . GLU A 1 91 ? 9.039 8.044 6.455 1.00 83.38 91 GLU A CA 1
ATOM 686 C C . GLU A 1 91 ? 8.119 7.657 7.624 1.00 83.38 91 GLU A C 1
ATOM 688 O O . GLU A 1 91 ? 8.554 7.055 8.600 1.00 83.38 91 GLU A O 1
ATOM 693 N N . ASN A 1 92 ? 6.830 7.987 7.537 1.00 84.56 92 ASN A N 1
ATOM 694 C CA . ASN A 1 92 ? 5.824 7.579 8.515 1.00 84.56 92 ASN A CA 1
ATOM 695 C C . ASN A 1 92 ? 5.430 6.095 8.400 1.00 84.56 92 ASN A C 1
ATOM 697 O O . ASN A 1 92 ? 4.665 5.611 9.237 1.00 84.56 92 ASN A O 1
ATOM 701 N N . VAL A 1 93 ? 5.911 5.386 7.375 1.00 90.88 93 VAL A N 1
ATOM 702 C CA . VAL A 1 93 ? 5.739 3.941 7.238 1.00 90.88 93 VAL A CA 1
ATOM 703 C C . VAL A 1 93 ? 6.844 3.2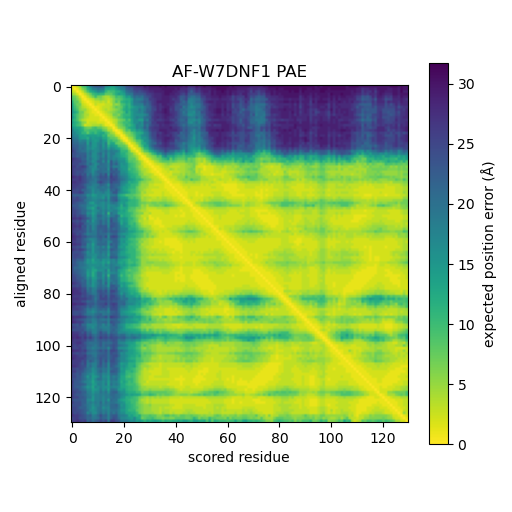25 8.009 1.00 90.88 93 VAL A C 1
ATOM 705 O O . VAL A 1 93 ? 8.018 3.285 7.660 1.00 90.88 93 VAL A O 1
ATOM 708 N N . ILE A 1 94 ? 6.442 2.484 9.034 1.00 93.06 94 ILE A N 1
ATOM 709 C CA . ILE A 1 94 ? 7.310 1.599 9.802 1.00 93.06 94 ILE A CA 1
ATOM 710 C C . ILE A 1 94 ? 7.427 0.278 9.043 1.00 93.06 94 ILE A C 1
ATOM 712 O O . ILE A 1 94 ? 6.435 -0.431 8.864 1.00 93.06 94 ILE A O 1
ATOM 716 N N . THR A 1 95 ? 8.633 -0.071 8.612 1.00 90.19 95 THR A N 1
ATOM 717 C CA . THR A 1 95 ? 8.915 -1.337 7.925 1.00 90.19 95 THR A CA 1
ATOM 718 C C . THR A 1 95 ? 9.641 -2.312 8.843 1.00 90.19 95 THR A C 1
ATOM 720 O O . THR A 1 95 ? 10.233 -1.928 9.854 1.00 90.19 95 THR A O 1
ATOM 723 N N . GLY A 1 96 ? 9.561 -3.600 8.511 1.00 79.56 96 GLY A N 1
ATOM 724 C CA . GLY A 1 96 ? 10.355 -4.632 9.172 1.00 79.56 96 GLY A CA 1
ATOM 725 C C . GLY A 1 96 ? 11.837 -4.567 8.789 1.00 79.56 96 GLY A C 1
ATOM 726 O O . GLY A 1 96 ? 12.296 -3.625 8.147 1.00 79.56 96 GLY A O 1
ATOM 727 N N . LYS A 1 97 ? 12.582 -5.612 9.171 1.00 71.25 97 LYS A N 1
ATOM 728 C CA . LYS A 1 97 ? 14.012 -5.776 8.852 1.00 71.25 97 LYS A CA 1
ATOM 729 C C . LYS A 1 97 ? 14.286 -5.719 7.345 1.00 71.25 97 LYS A C 1
ATOM 731 O O . LYS A 1 97 ? 15.301 -5.174 6.922 1.00 71.25 97 LYS A O 1
ATOM 736 N N . ASP A 1 98 ? 13.350 -6.244 6.567 1.00 66.50 98 ASP A N 1
ATOM 737 C CA . ASP A 1 98 ? 13.345 -6.151 5.120 1.00 66.50 98 ASP A CA 1
ATOM 738 C C . ASP A 1 98 ? 12.50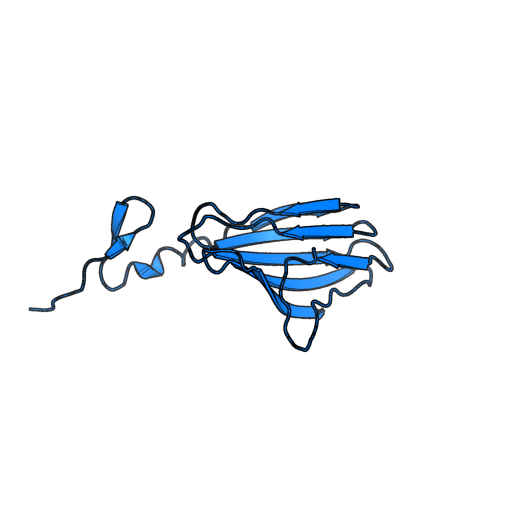6 -4.920 4.767 1.00 66.50 98 ASP A C 1
ATOM 740 O O . ASP A 1 98 ? 11.276 -4.930 4.879 1.00 66.50 98 ASP A O 1
ATOM 744 N N . ASN A 1 99 ? 13.179 -3.815 4.439 1.00 79.38 99 ASN A N 1
ATOM 745 C CA . ASN A 1 99 ? 12.526 -2.600 3.953 1.00 79.38 99 ASN A CA 1
ATOM 746 C C . ASN A 1 99 ? 11.546 -2.926 2.812 1.00 79.38 99 ASN A C 1
ATOM 748 O O . ASN A 1 99 ? 11.650 -3.959 2.145 1.00 79.38 99 ASN A O 1
ATOM 752 N N . LEU A 1 100 ? 10.604 -2.019 2.544 1.00 87.31 100 LEU A N 1
ATOM 753 C CA . LEU A 1 100 ? 9.747 -2.156 1.368 1.00 87.31 100 LEU A CA 1
ATOM 754 C C . LEU A 1 100 ? 10.611 -2.176 0.105 1.00 87.31 100 LEU A C 1
ATOM 756 O O . LEU A 1 100 ? 11.363 -1.239 -0.154 1.00 87.31 100 LEU A O 1
ATOM 760 N N . TYR A 1 101 ? 10.493 -3.254 -0.664 1.00 85.62 101 TYR A N 1
ATOM 761 C CA . TYR A 1 101 ? 11.224 -3.448 -1.907 1.00 85.62 101 TYR A CA 1
ATOM 762 C C . TYR A 1 101 ? 10.222 -3.496 -3.050 1.00 85.62 101 TYR A C 1
ATOM 764 O O . TYR A 1 101 ? 9.273 -4.276 -2.995 1.00 85.62 101 TYR A O 1
ATOM 772 N N . ILE A 1 102 ? 10.451 -2.658 -4.060 1.00 88.19 102 ILE A N 1
ATOM 773 C CA . ILE A 1 102 ? 9.677 -2.610 -5.297 1.00 88.19 102 ILE A CA 1
ATOM 774 C C . ILE A 1 102 ? 10.620 -2.921 -6.452 1.00 88.19 102 ILE A C 1
ATOM 776 O O . ILE A 1 102 ? 11.669 -2.285 -6.580 1.00 88.19 102 ILE A O 1
ATOM 780 N N . GLN A 1 103 ? 10.245 -3.880 -7.293 1.00 87.44 103 GLN A N 1
ATOM 781 C CA . GLN A 1 103 ? 11.044 -4.248 -8.453 1.00 87.44 103 GLN A CA 1
ATOM 782 C C . GLN A 1 103 ? 11.016 -3.113 -9.487 1.00 87.44 103 GLN A C 1
ATOM 784 O O . GLN A 1 103 ? 9.962 -2.591 -9.857 1.00 87.44 103 GLN A O 1
ATOM 789 N N . SER A 1 104 ? 12.203 -2.686 -9.918 1.00 87.12 104 SER A N 1
ATOM 790 C CA . SER A 1 104 ? 12.393 -1.478 -10.732 1.00 87.12 104 SER A CA 1
ATOM 791 C C . SER A 1 104 ? 12.465 -1.748 -12.243 1.00 87.12 104 SER A C 1
ATOM 793 O O . SER A 1 104 ? 12.617 -0.808 -13.028 1.00 87.12 104 SER A O 1
ATOM 795 N N . THR A 1 105 ? 12.344 -3.007 -12.663 1.00 89.50 105 THR A N 1
ATOM 796 C CA . THR A 1 105 ? 12.424 -3.431 -14.067 1.00 89.50 105 THR A CA 1
ATOM 797 C C . THR A 1 105 ? 11.104 -3.185 -14.794 1.00 89.50 105 THR A C 1
ATOM 799 O O . THR A 1 105 ? 10.034 -3.389 -14.236 1.00 89.50 105 THR A O 1
ATOM 802 N N . ILE A 1 106 ? 11.147 -2.777 -16.063 1.00 90.44 106 ILE A N 1
ATOM 803 C CA . ILE A 1 106 ? 9.919 -2.670 -16.856 1.00 90.44 106 ILE A CA 1
ATOM 804 C C . ILE A 1 106 ? 9.191 -4.023 -16.944 1.00 90.44 106 ILE A C 1
ATOM 806 O O . ILE A 1 106 ? 9.813 -5.068 -17.130 1.00 90.44 106 ILE A O 1
ATOM 810 N N . GLY A 1 107 ? 7.869 -3.998 -16.804 1.00 85.94 107 GLY A N 1
ATOM 811 C CA . GLY A 1 107 ? 7.005 -5.175 -16.788 1.00 85.94 107 GLY A CA 1
ATOM 812 C C . GLY A 1 107 ? 6.984 -5.934 -15.460 1.00 85.94 107 GLY A C 1
ATOM 813 O O . GLY A 1 107 ? 6.188 -6.862 -15.328 1.00 85.94 107 GLY A O 1
ATOM 814 N N . SER A 1 108 ? 7.808 -5.555 -14.477 1.00 91.50 108 SER A N 1
ATOM 815 C CA . SER A 1 108 ? 7.778 -6.184 -13.158 1.00 91.50 108 SER A CA 1
ATOM 816 C C . SER A 1 108 ? 6.556 -5.765 -12.357 1.00 91.50 108 SER A C 1
ATOM 818 O O . SER A 1 108 ? 5.966 -4.700 -12.584 1.00 91.50 108 SER A O 1
ATOM 820 N N . PHE A 1 109 ? 6.226 -6.564 -11.349 1.00 90.94 109 PHE A N 1
ATOM 821 C CA . PHE A 1 109 ? 5.200 -6.217 -10.387 1.00 90.94 109 PHE A CA 1
ATOM 822 C C . PHE A 1 109 ? 5.634 -6.495 -8.949 1.00 90.94 109 PHE A C 1
ATOM 824 O O . PHE A 1 109 ? 6.371 -7.427 -8.642 1.00 90.94 109 PHE A O 1
ATOM 831 N N . SER A 1 110 ? 5.116 -5.686 -8.037 1.00 93.19 110 SER A N 1
ATOM 832 C CA . SER A 1 110 ? 5.314 -5.843 -6.602 1.00 93.19 110 SER A CA 1
ATOM 833 C C . SER A 1 110 ? 3.979 -5.721 -5.892 1.00 93.19 110 SER A C 1
ATOM 835 O O . SER A 1 110 ? 3.156 -4.875 -6.236 1.00 93.19 110 SER A O 1
ATOM 837 N N . VAL A 1 111 ? 3.763 -6.546 -4.874 1.00 92.19 111 VAL A N 1
ATOM 838 C CA . VAL A 1 111 ? 2.608 -6.444 -3.984 1.00 92.19 111 VAL A CA 1
ATOM 839 C C . VAL A 1 111 ? 3.102 -6.035 -2.610 1.00 92.19 111 VAL A C 1
ATOM 841 O O . VAL A 1 111 ? 3.909 -6.739 -1.999 1.00 92.19 111 VAL A O 1
ATOM 844 N N . VAL A 1 112 ? 2.597 -4.911 -2.112 1.00 93.50 112 VAL A N 1
ATOM 845 C CA . VAL A 1 112 ? 2.896 -4.402 -0.769 1.00 93.50 112 VAL A CA 1
ATOM 846 C C . VAL A 1 112 ? 1.612 -4.189 0.020 1.00 93.50 112 VAL A C 1
ATOM 848 O O . VAL A 1 112 ? 0.564 -3.861 -0.537 1.00 93.50 112 VAL A O 1
ATOM 851 N N . GLU A 1 113 ? 1.697 -4.363 1.332 1.00 93.62 113 GLU A N 1
ATOM 852 C CA . GLU A 1 113 ? 0.594 -4.141 2.260 1.00 93.62 113 GLU A CA 1
ATOM 853 C C . GLU A 1 113 ? 0.970 -3.074 3.282 1.00 93.62 113 GLU A C 1
ATOM 855 O O . GLU A 1 113 ? 2.082 -3.067 3.815 1.00 93.62 113 GLU A O 1
ATOM 860 N N . PHE A 1 114 ? -0.001 -2.218 3.589 1.00 94.56 114 PHE A N 1
ATOM 861 C CA . PHE A 1 114 ? 0.050 -1.261 4.678 1.00 94.56 114 PHE A CA 1
ATOM 862 C C . PHE A 1 114 ? -1.082 -1.515 5.666 1.00 94.56 114 PHE A C 1
ATOM 864 O O . PHE A 1 114 ? -2.228 -1.751 5.278 1.00 94.56 114 PHE A O 1
ATOM 871 N N . ILE A 1 115 ? -0.772 -1.413 6.953 1.00 94.06 115 ILE A N 1
ATOM 872 C CA . ILE A 1 115 ? -1.740 -1.502 8.043 1.00 94.06 115 ILE A CA 1
ATOM 873 C C . ILE A 1 115 ? -1.648 -0.228 8.867 1.00 94.06 115 ILE A C 1
ATOM 875 O O . ILE A 1 115 ? -0.587 0.095 9.396 1.00 94.06 115 ILE A O 1
ATOM 879 N N . TYR A 1 116 ? -2.766 0.474 8.998 1.00 93.44 116 TYR A N 1
ATOM 880 C CA . TYR A 1 116 ? -2.909 1.553 9.961 1.00 93.44 116 TYR A CA 1
ATOM 881 C C . TYR A 1 116 ? -3.521 1.002 11.248 1.00 93.44 116 TYR A C 1
ATOM 883 O O . TYR A 1 116 ? -4.568 0.355 11.214 1.00 93.44 116 TYR A O 1
ATOM 891 N N . ASP A 1 117 ? -2.866 1.263 12.380 1.00 89.75 117 ASP A N 1
ATOM 892 C CA . ASP A 1 117 ? -3.228 0.702 13.690 1.00 89.75 117 ASP A CA 1
ATOM 893 C C . ASP A 1 117 ? -4.476 1.323 14.332 1.00 89.75 117 ASP A C 1
ATOM 895 O O . ASP A 1 117 ? -4.907 0.889 15.399 1.00 89.75 117 ASP A O 1
ATOM 899 N N . GLY A 1 118 ? -5.061 2.339 13.699 1.00 87.88 118 GLY A N 1
ATOM 900 C CA . GLY A 1 118 ? -6.162 3.109 14.264 1.00 87.88 118 GLY A CA 1
ATOM 901 C C . GLY A 1 118 ? -5.713 4.252 15.170 1.00 87.88 118 GLY A C 1
ATOM 902 O O . GLY A 1 118 ? -6.565 4.913 15.760 1.00 87.88 118 GLY A O 1
ATOM 903 N N . TYR A 1 119 ? -4.414 4.531 15.288 1.00 87.12 119 TYR A N 1
ATOM 904 C CA . TYR A 1 119 ? -3.910 5.644 16.084 1.00 87.12 119 TYR A CA 1
ATOM 905 C C . TYR A 1 119 ? -2.984 6.561 15.289 1.00 87.12 119 TYR A C 1
ATOM 907 O O . TYR A 1 119 ? -3.422 7.605 14.804 1.00 87.12 119 TYR A O 1
ATOM 915 N N . LEU A 1 120 ? -1.712 6.211 15.140 1.00 86.31 120 LEU A N 1
ATOM 916 C CA . LEU A 1 120 ? -0.725 7.066 14.466 1.00 86.31 120 LEU A CA 1
A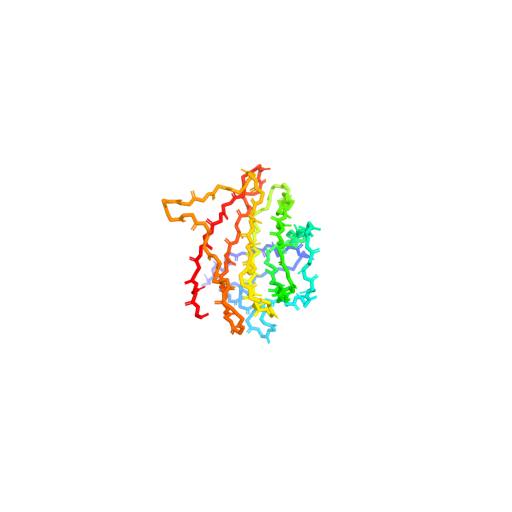TOM 917 C C . LEU A 1 120 ? 0.283 6.276 13.638 1.00 86.31 120 LEU A C 1
ATOM 919 O O . LEU A 1 120 ? 1.073 6.893 12.925 1.00 86.31 120 LEU A O 1
ATOM 923 N N . LYS A 1 121 ? 0.283 4.942 13.721 1.00 92.94 121 LYS A N 1
ATOM 924 C CA . LYS A 1 121 ? 1.317 4.133 13.084 1.00 92.94 121 LYS A CA 1
ATOM 925 C C . LYS A 1 121 ? 0.786 3.486 11.823 1.00 92.94 121 LYS A C 1
ATOM 927 O O . LYS A 1 121 ? -0.331 2.970 11.784 1.00 92.94 121 LYS A O 1
ATOM 932 N N . ILE A 1 122 ? 1.633 3.504 10.804 1.00 95.00 122 ILE A N 1
ATOM 933 C CA . ILE A 1 122 ? 1.435 2.776 9.561 1.00 95.00 122 ILE A CA 1
ATOM 934 C C . ILE A 1 122 ? 2.556 1.754 9.480 1.00 95.00 122 ILE A C 1
ATOM 936 O O . ILE A 1 122 ? 3.726 2.117 9.547 1.00 95.00 122 ILE A O 1
ATOM 940 N N . PHE A 1 123 ? 2.200 0.487 9.346 1.00 94.44 123 PHE A N 1
ATOM 941 C CA . PHE A 1 123 ? 3.140 -0.611 9.177 1.00 94.44 123 PHE A CA 1
ATOM 942 C C . PHE A 1 123 ? 3.127 -1.054 7.724 1.00 94.44 123 PHE A C 1
ATOM 944 O O . PHE A 1 123 ? 2.048 -1.278 7.183 1.00 94.44 123 PHE A O 1
ATOM 951 N N . GLY A 1 124 ? 4.296 -1.173 7.101 1.00 94.69 124 GLY A N 1
ATOM 952 C CA . GLY A 1 124 ? 4.449 -1.609 5.716 1.00 94.69 124 GLY A CA 1
ATOM 953 C C . GLY A 1 124 ? 5.187 -2.940 5.614 1.00 94.69 124 GLY A C 1
ATOM 954 O O . GLY A 1 124 ? 6.170 -3.161 6.325 1.00 94.69 124 GLY A O 1
ATOM 955 N N . ARG A 1 125 ? 4.749 -3.814 4.703 1.00 92.38 125 ARG A N 1
ATOM 956 C CA . ARG A 1 125 ? 5.492 -5.025 4.323 1.00 92.38 125 ARG A CA 1
ATOM 957 C C . ARG A 1 125 ? 5.362 -5.358 2.839 1.00 92.38 125 ARG A C 1
ATOM 959 O O . ARG A 1 125 ? 4.314 -5.138 2.234 1.00 92.38 125 ARG A O 1
ATOM 966 N N . SER A 1 126 ? 6.417 -5.943 2.285 1.00 91.50 126 SER A N 1
ATOM 967 C CA . SER A 1 126 ? 6.399 -6.558 0.956 1.00 91.50 126 SER A CA 1
ATOM 968 C C . SER A 1 126 ? 5.780 -7.951 1.052 1.00 91.50 126 SER A C 1
ATOM 970 O O . SER A 1 126 ? 6.079 -8.694 1.986 1.00 91.50 126 SER A O 1
ATOM 972 N N . LEU A 1 127 ? 4.914 -8.305 0.105 1.00 88.75 127 LEU A N 1
ATOM 973 C CA . LEU A 1 127 ? 4.278 -9.623 0.032 1.00 88.75 127 LEU A CA 1
ATOM 974 C C . LEU A 1 127 ? 4.840 -10.455 -1.119 1.00 88.75 127 LEU A C 1
ATOM 976 O O . LEU A 1 127 ? 5.150 -11.628 -0.935 1.00 88.75 127 LEU A O 1
ATOM 980 N N . ILE A 1 128 ? 4.940 -9.854 -2.307 1.00 89.06 128 ILE A N 1
ATOM 981 C CA . ILE A 1 128 ? 5.355 -10.524 -3.545 1.00 89.06 128 ILE A CA 1
ATOM 982 C C . ILE A 1 128 ? 6.182 -9.540 -4.368 1.00 89.06 128 ILE A C 1
ATOM 984 O O . ILE A 1 128 ? 5.844 -8.361 -4.431 1.00 89.06 128 ILE A O 1
ATOM 988 N N . ASN A 1 129 ? 7.228 -10.035 -5.020 1.00 84.19 129 ASN A N 1
ATOM 989 C CA . ASN A 1 129 ? 7.964 -9.334 -6.067 1.00 84.19 129 ASN A CA 1
ATOM 990 C C . ASN A 1 129 ? 8.158 -10.308 -7.230 1.0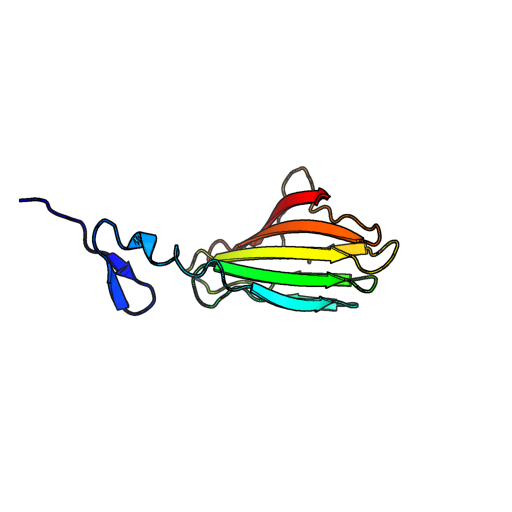0 84.19 129 ASN A C 1
ATOM 992 O O . ASN A 1 129 ? 8.523 -11.461 -6.982 1.00 84.19 129 ASN A O 1
ATOM 996 N N . GLY A 1 130 ? 7.858 -9.868 -8.450 1.00 71.69 130 GLY A N 1
ATOM 997 C CA . GLY A 1 130 ? 7.914 -10.660 -9.677 1.00 71.69 130 GLY A CA 1
ATOM 998 C C . GLY A 1 130 ? 8.409 -9.840 -10.853 1.00 71.69 130 GLY A C 1
ATOM 999 O O . GLY A 1 130 ? 8.104 -8.629 -10.913 1.00 71.69 130 GLY A O 1
#

Mean predicted aligned error: 10.16 Å